Protein AF-A0A257MKB2-F1 (afdb_monomer)

Mean predicted aligned error: 4.72 Å

Solvent-accessible surface area (backbone atoms only — not comparable to full-atom values): 3311 Å² total; per-residue (Å²): 108,69,68,60,52,50,54,53,38,50,77,72,70,49,62,53,48,77,49,79,40,54,75,84,48,58,71,59,57,53,53,46,53,74,71,73,29,57,73,51,84,45,81,61,94,63,27,31,43,34,42,35,59,66,130

Structure (mmCIF, N/CA/C/O backbone):
data_AF-A0A257MKB2-F1
#
_entry.id   AF-A0A257MKB2-F1
#
loop_
_atom_site.group_PDB
_atom_site.id
_atom_site.type_symbol
_atom_site.label_atom_id
_atom_site.label_alt_id
_atom_site.label_comp_id
_atom_site.label_asym_id
_atom_site.label_entity_id
_atom_site.label_seq_id
_atom_site.pdbx_PDB_ins_code
_atom_site.Cartn_x
_atom_site.Cartn_y
_atom_site.Cartn_z
_atom_site.occupancy
_atom_site.B_iso_or_equiv
_atom_site.auth_seq_id
_atom_site.auth_comp_id
_atom_site.auth_asym_id
_atom_site.auth_atom_id
_atom_site.pdbx_PDB_model_num
ATOM 1 N N . MET A 1 1 ? -7.960 -11.389 -0.538 1.00 75.62 1 MET A N 1
ATOM 2 C CA . MET A 1 1 ? -6.839 -11.449 0.430 1.00 75.62 1 MET A CA 1
ATOM 3 C C . MET A 1 1 ? -6.457 -10.079 0.988 1.00 75.62 1 MET A C 1
ATOM 5 O O . MET A 1 1 ? -6.501 -9.921 2.197 1.00 75.62 1 MET A O 1
ATOM 9 N N . LEU A 1 2 ? -6.166 -9.070 0.155 1.00 80.62 2 LEU A N 1
ATOM 10 C CA . LEU A 1 2 ? -5.707 -7.751 0.630 1.00 80.62 2 LEU A CA 1
ATOM 11 C C . LEU A 1 2 ? -6.725 -7.006 1.524 1.00 80.62 2 LEU A C 1
ATOM 13 O O . LEU A 1 2 ? -6.339 -6.358 2.492 1.00 80.62 2 LEU A O 1
ATOM 17 N N . ALA A 1 3 ? -8.028 -7.177 1.277 1.00 83.69 3 ALA A N 1
ATOM 18 C CA . ALA A 1 3 ? -9.084 -6.664 2.159 1.00 83.69 3 ALA A CA 1
ATOM 19 C C . ALA A 1 3 ? -9.040 -7.288 3.568 1.00 83.69 3 ALA A C 1
ATOM 21 O O . ALA A 1 3 ? -9.209 -6.587 4.560 1.00 83.69 3 ALA A O 1
ATOM 22 N N . TYR A 1 4 ? -8.751 -8.590 3.665 1.00 91.06 4 TYR A N 1
ATOM 23 C CA . TYR A 1 4 ? -8.622 -9.274 4.953 1.00 91.06 4 TYR A CA 1
ATOM 24 C C . TYR A 1 4 ? -7.361 -8.826 5.701 1.00 91.06 4 TYR A C 1
ATOM 26 O O . TYR A 1 4 ? -7.411 -8.566 6.899 1.00 91.06 4 TYR A O 1
ATOM 34 N N . LEU A 1 5 ? -6.253 -8.630 4.979 1.00 89.56 5 LEU A N 1
ATOM 35 C CA . LEU A 1 5 ? -5.041 -8.042 5.551 1.00 89.56 5 LEU A CA 1
ATOM 36 C C . LEU A 1 5 ? -5.295 -6.616 6.069 1.00 89.56 5 LEU A C 1
ATOM 38 O O . LEU A 1 5 ? -4.885 -6.288 7.176 1.00 89.56 5 LEU A O 1
ATOM 42 N N . THR A 1 6 ? -6.031 -5.798 5.311 1.00 88.50 6 THR A N 1
ATOM 43 C CA . THR A 1 6 ? -6.440 -4.442 5.724 1.00 88.50 6 THR A CA 1
ATOM 44 C C . THR A 1 6 ? -7.306 -4.483 6.987 1.00 88.50 6 THR A C 1
ATOM 46 O O . THR A 1 6 ? -7.104 -3.692 7.904 1.00 88.50 6 THR A O 1
ATOM 49 N N . PHE A 1 7 ? -8.243 -5.433 7.071 1.00 92.25 7 PHE A N 1
ATOM 50 C CA . PHE A 1 7 ? -9.078 -5.637 8.256 1.00 92.25 7 PHE A CA 1
ATOM 51 C C . PHE A 1 7 ? -8.247 -5.975 9.502 1.00 92.25 7 PHE A C 1
ATOM 53 O O . PHE A 1 7 ? -8.442 -5.363 10.553 1.00 92.25 7 PHE A O 1
ATOM 60 N N . LEU A 1 8 ? -7.299 -6.910 9.390 1.00 95.56 8 LEU A N 1
ATOM 61 C CA . LEU A 1 8 ? -6.407 -7.265 10.497 1.00 95.56 8 LEU A CA 1
ATOM 62 C C . LEU A 1 8 ? -5.510 -6.090 10.901 1.00 95.56 8 LEU A C 1
ATOM 64 O O . LEU A 1 8 ? -5.388 -5.801 12.089 1.00 95.56 8 LEU A O 1
ATOM 68 N N . ALA A 1 9 ? -4.943 -5.382 9.924 1.00 93.38 9 ALA A N 1
ATOM 69 C CA . ALA A 1 9 ? -4.060 -4.246 10.156 1.00 93.38 9 ALA A CA 1
ATOM 70 C C . ALA A 1 9 ? -4.763 -3.113 10.922 1.00 93.38 9 ALA A C 1
ATOM 72 O O . ALA A 1 9 ? -4.239 -2.631 11.925 1.00 93.38 9 ALA A O 1
ATOM 73 N N . LYS A 1 10 ? -5.994 -2.757 10.526 1.00 92.88 10 LYS A N 1
ATOM 74 C CA . LYS A 1 10 ? -6.821 -1.781 11.255 1.00 92.88 10 LYS A CA 1
ATO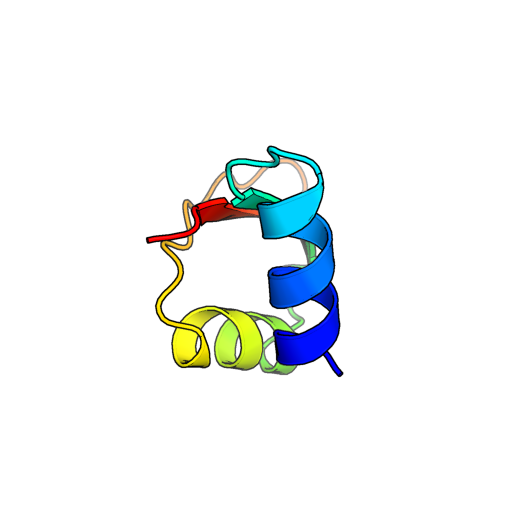M 75 C C . LYS A 1 10 ? -7.064 -2.197 12.706 1.00 92.88 10 LYS A C 1
ATOM 77 O O . LYS A 1 10 ? -6.942 -1.376 13.608 1.00 92.88 10 LYS A O 1
ATOM 82 N N . ARG A 1 11 ? -7.374 -3.477 12.950 1.00 96.25 11 ARG A N 1
ATOM 83 C CA . ARG A 1 11 ? -7.581 -4.004 14.314 1.00 96.25 11 ARG A CA 1
ATOM 84 C C . ARG A 1 11 ? -6.324 -3.954 15.181 1.00 96.25 11 ARG A C 1
ATOM 86 O O . ARG A 1 11 ? -6.449 -3.957 16.399 1.00 96.25 11 ARG A O 1
ATOM 93 N N . GLN A 1 12 ? -5.147 -3.916 14.566 1.00 97.12 12 GLN A N 1
ATOM 94 C CA . GLN A 1 12 ? -3.858 -3.788 15.248 1.00 97.12 12 GLN A CA 1
ATOM 95 C C . GLN A 1 12 ? -3.397 -2.327 15.390 1.00 97.12 12 GLN A C 1
ATOM 97 O O . GLN A 1 12 ? -2.296 -2.086 15.872 1.00 97.12 12 GLN A O 1
ATOM 102 N N . GLY A 1 13 ? -4.217 -1.348 14.989 1.00 95.38 13 GLY A N 1
ATOM 103 C CA . GLY A 1 13 ? -3.886 0.075 15.108 1.00 95.38 13 GLY A CA 1
ATOM 104 C C . GLY A 1 13 ? -2.947 0.601 14.021 1.00 95.38 13 GLY A C 1
ATOM 105 O O . GLY A 1 13 ? -2.424 1.705 14.150 1.00 95.38 13 GLY A O 1
ATOM 106 N N . LEU A 1 14 ? -2.729 -0.158 12.941 1.00 94.69 14 LEU A N 1
ATOM 107 C CA . LEU A 1 14 ? -1.971 0.336 11.794 1.00 94.69 14 LEU A CA 1
ATOM 108 C C . LEU A 1 14 ? -2.773 1.409 11.050 1.00 94.69 14 LEU A C 1
ATOM 110 O O . LEU A 1 14 ? -3.989 1.299 10.898 1.00 94.69 14 LEU A O 1
ATOM 114 N N . LEU A 1 15 ? -2.066 2.425 10.555 1.00 89.88 15 LEU A N 1
ATOM 115 C CA . LEU A 1 15 ? -2.649 3.557 9.824 1.00 89.88 15 LEU A CA 1
ATOM 116 C C . LEU A 1 15 ? -2.628 3.364 8.305 1.00 89.88 15 LEU A C 1
ATOM 118 O O . LEU A 1 15 ? -3.283 4.107 7.579 1.00 89.88 15 LEU A O 1
ATOM 122 N N . GLY A 1 16 ? -1.864 2.393 7.812 1.00 88.81 16 GLY A N 1
ATOM 123 C CA . GLY A 1 16 ? -1.694 2.160 6.389 1.00 88.81 16 GLY A CA 1
ATOM 124 C C . GLY A 1 16 ? -0.633 1.114 6.081 1.00 88.81 16 GLY A C 1
ATOM 125 O O . GLY A 1 16 ? -0.013 0.555 6.986 1.00 88.81 16 GLY A O 1
ATOM 126 N N . PHE A 1 17 ? -0.411 0.882 4.791 1.00 87.50 17 PHE A N 1
ATOM 127 C CA . PHE A 1 17 ? 0.710 0.093 4.289 1.00 87.50 17 PHE A CA 1
ATOM 128 C C . PHE A 1 17 ? 1.714 0.974 3.556 1.00 87.50 17 PHE A C 1
ATOM 130 O O . PHE A 1 17 ? 1.340 1.937 2.889 1.00 87.50 17 PHE A O 1
ATOM 137 N N . THR A 1 18 ? 2.980 0.593 3.622 1.00 87.94 18 THR A N 1
ATOM 138 C CA . THR A 1 18 ? 4.022 1.076 2.719 1.00 87.94 18 THR A CA 1
ATOM 139 C C . THR A 1 18 ? 4.505 -0.090 1.865 1.00 87.94 18 THR A C 1
ATOM 141 O O . THR A 1 18 ? 4.502 -1.238 2.312 1.00 87.94 18 THR A O 1
ATOM 144 N N . ALA A 1 19 ? 4.855 0.179 0.612 1.00 86.75 19 ALA A N 1
ATOM 145 C CA . ALA A 1 19 ? 5.391 -0.830 -0.291 1.00 86.75 19 ALA A CA 1
ATOM 146 C C . ALA A 1 19 ? 6.398 -0.217 -1.259 1.00 86.75 19 ALA A C 1
ATOM 148 O O . ALA A 1 19 ? 6.249 0.929 -1.672 1.00 86.75 19 ALA A O 1
ATOM 149 N N . GLU A 1 20 ? 7.373 -1.019 -1.657 1.00 87.75 20 GLU A N 1
ATOM 150 C CA . GLU A 1 20 ? 8.357 -0.702 -2.683 1.00 87.75 20 GLU A CA 1
ATOM 151 C C . GLU A 1 20 ? 8.112 -1.604 -3.890 1.00 87.75 20 GLU A C 1
ATOM 153 O O . GLU A 1 20 ? 8.045 -2.830 -3.770 1.00 87.75 20 GLU A O 1
ATOM 158 N N . VAL A 1 21 ? 7.894 -0.996 -5.055 1.00 85.88 21 VAL A N 1
ATOM 159 C CA . VAL A 1 21 ? 7.468 -1.706 -6.263 1.00 85.88 21 VAL A CA 1
ATOM 160 C C . VAL A 1 21 ? 8.296 -1.256 -7.456 1.00 85.88 21 VAL A C 1
ATOM 162 O O . VAL A 1 21 ? 8.361 -0.070 -7.763 1.00 85.88 21 VAL A O 1
ATOM 165 N N . LEU A 1 22 ? 8.886 -2.207 -8.179 1.00 89.62 22 LEU A N 1
ATOM 166 C CA . LEU A 1 22 ? 9.625 -1.929 -9.414 1.00 89.62 22 LEU A CA 1
ATOM 167 C C . LEU A 1 22 ? 8.759 -1.181 -10.437 1.00 89.62 22 LEU A C 1
ATOM 169 O O . LEU A 1 22 ? 7.603 -1.547 -10.668 1.00 89.62 22 LEU A O 1
ATOM 173 N N . VAL A 1 23 ? 9.354 -0.197 -11.118 1.00 84.00 23 VAL A N 1
ATOM 174 C CA . VAL A 1 23 ? 8.706 0.671 -12.126 1.00 84.00 23 VAL A CA 1
ATOM 175 C C . VAL A 1 23 ? 7.919 -0.104 -13.195 1.00 84.00 23 VAL A C 1
ATOM 177 O O . VAL A 1 23 ? 6.897 0.379 -13.672 1.00 84.00 23 VAL A O 1
ATOM 180 N N . GLY A 1 24 ? 8.342 -1.322 -13.546 1.00 86.62 24 GLY A N 1
ATOM 181 C CA . GLY A 1 24 ? 7.686 -2.153 -14.564 1.00 86.62 24 GLY A CA 1
ATOM 182 C C . GLY A 1 24 ? 6.462 -2.952 -14.094 1.00 86.62 24 GLY A C 1
ATOM 183 O O . GLY A 1 24 ? 5.798 -3.585 -14.915 1.00 86.62 24 GLY A O 1
ATOM 184 N N . ASN A 1 25 ? 6.140 -2.966 -12.799 1.00 89.50 25 ASN A N 1
ATOM 185 C CA . ASN A 1 25 ? 5.087 -3.830 -12.258 1.00 89.50 25 ASN A CA 1
ATOM 186 C C . ASN A 1 25 ? 3.694 -3.173 -12.303 1.00 89.50 25 ASN A C 1
ATOM 188 O O . ASN A 1 25 ? 3.043 -2.936 -11.282 1.00 89.50 25 ASN A O 1
ATOM 192 N N . GLU A 1 26 ? 3.208 -2.910 -13.519 1.00 87.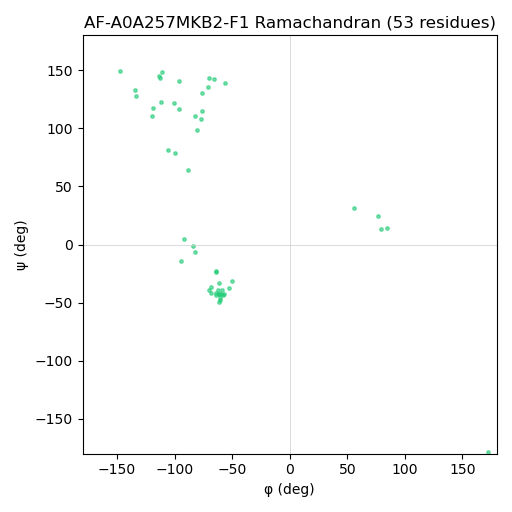25 26 GLU A N 1
ATOM 193 C CA . GLU A 1 26 ? 1.882 -2.323 -13.764 1.00 87.25 26 GLU A CA 1
ATOM 194 C C . GLU A 1 26 ? 0.714 -3.062 -13.068 1.00 87.25 26 GLU A C 1
ATOM 196 O O . GLU A 1 26 ? -0.203 -2.396 -12.573 1.00 87.25 26 GLU A O 1
ATOM 201 N N . PRO A 1 27 ? 0.704 -4.411 -12.953 1.00 90.44 27 PRO A N 1
ATOM 202 C CA . PRO A 1 27 ? -0.325 -5.118 -12.190 1.00 90.44 27 PRO A CA 1
ATOM 203 C C . PRO A 1 27 ? -0.430 -4.671 -10.728 1.00 90.44 27 PRO A C 1
ATOM 205 O O . PRO A 1 27 ? -1.543 -4.470 -10.234 1.00 90.44 27 PRO A O 1
ATOM 208 N N . VAL A 1 28 ? 0.704 -4.465 -10.053 1.00 87.19 28 VAL A N 1
ATOM 209 C CA . VAL A 1 28 ? 0.728 -4.004 -8.660 1.00 87.19 28 VAL A CA 1
ATOM 210 C C . VAL A 1 28 ? 0.240 -2.558 -8.559 1.00 87.19 28 VAL A C 1
ATOM 212 O O . VAL A 1 28 ? -0.611 -2.265 -7.717 1.00 87.19 28 VAL A O 1
ATOM 215 N N . PHE A 1 29 ? 0.639 -1.669 -9.473 1.00 84.44 29 PHE A N 1
ATOM 216 C CA . PHE A 1 29 ? 0.123 -0.292 -9.491 1.00 84.44 29 PHE A CA 1
ATOM 217 C C . PHE A 1 29 ? -1.399 -0.225 -9.656 1.00 84.44 29 PHE A C 1
ATOM 219 O O . PHE A 1 29 ? -2.061 0.601 -9.022 1.00 84.44 29 PHE A O 1
ATOM 226 N N . ARG A 1 30 ? -1.983 -1.094 -10.490 1.00 86.75 30 ARG A N 1
ATOM 227 C CA . ARG A 1 30 ? -3.445 -1.181 -10.648 1.00 86.75 30 ARG A CA 1
ATOM 228 C C . ARG A 1 30 ? -4.136 -1.720 -9.396 1.00 86.75 30 ARG A C 1
ATOM 230 O O . ARG A 1 30 ? -5.227 -1.252 -9.073 1.00 86.75 30 ARG A O 1
ATOM 237 N N . LEU A 1 31 ? -3.523 -2.677 -8.697 1.00 84.75 31 LEU A N 1
ATOM 238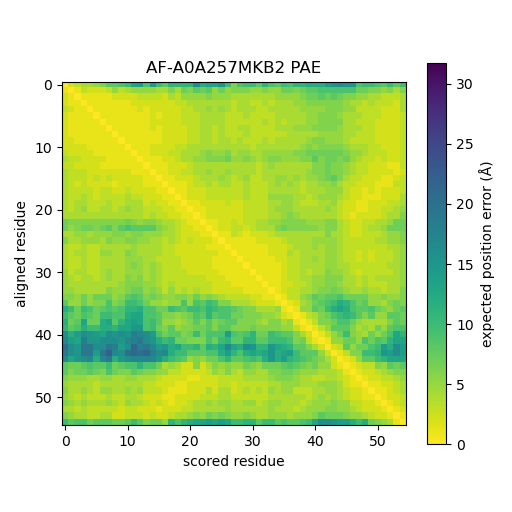 C CA . LEU A 1 31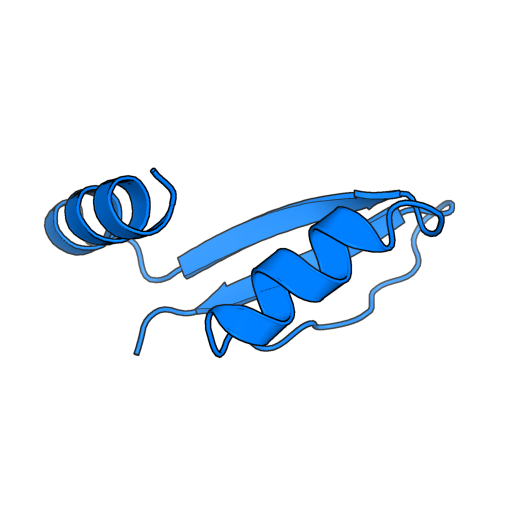 ? -4.052 -3.230 -7.448 1.00 84.75 31 LEU A CA 1
ATOM 239 C C . LEU A 1 31 ? -4.179 -2.149 -6.366 1.00 84.75 31 LEU A C 1
ATOM 241 O O . LEU A 1 31 ? -5.254 -1.992 -5.792 1.00 84.75 31 LEU A O 1
ATOM 245 N N . PHE A 1 32 ? -3.122 -1.368 -6.138 1.00 79.00 32 PHE A N 1
ATOM 246 C CA . PHE A 1 32 ? -3.143 -0.279 -5.156 1.00 79.00 32 PHE A CA 1
ATOM 247 C C . PHE A 1 32 ? -4.138 0.829 -5.529 1.00 79.00 32 PHE A C 1
ATOM 249 O O . PHE A 1 32 ? -4.898 1.272 -4.670 1.00 79.00 32 PHE A O 1
ATOM 256 N N . ARG A 1 33 ? -4.219 1.214 -6.814 1.00 79.94 33 ARG A N 1
ATOM 257 C CA . ARG A 1 33 ? -5.207 2.203 -7.288 1.00 79.94 33 ARG A CA 1
ATOM 258 C C . ARG A 1 33 ? -6.652 1.758 -7.038 1.00 79.94 33 ARG A C 1
ATOM 260 O O . ARG A 1 33 ? -7.463 2.556 -6.580 1.00 79.94 33 ARG A O 1
ATOM 267 N N . LYS A 1 34 ? -6.978 0.482 -7.280 1.00 82.06 34 LYS A N 1
ATOM 268 C CA . LYS A 1 34 ? -8.327 -0.068 -7.030 1.00 82.06 34 LYS A CA 1
ATOM 269 C C . LYS A 1 34 ? -8.736 -0.061 -5.556 1.00 82.06 34 LYS A C 1
ATOM 271 O O . LYS A 1 34 ? -9.926 -0.076 -5.269 1.00 82.06 34 LYS A O 1
ATOM 276 N N . MET A 1 35 ? -7.777 -0.054 -4.637 1.00 74.31 35 MET A N 1
ATOM 277 C CA . MET A 1 35 ? -8.046 -0.043 -3.199 1.00 74.31 35 MET A CA 1
ATOM 278 C C . MET A 1 35 ? -8.305 1.376 -2.651 1.00 74.31 35 MET A C 1
ATOM 280 O O . MET A 1 35 ? -8.586 1.516 -1.465 1.00 74.31 35 MET A O 1
ATOM 284 N N . GLY A 1 36 ? -8.234 2.421 -3.491 1.00 70.69 36 GLY A N 1
ATOM 285 C CA . GLY A 1 36 ? -8.457 3.813 -3.077 1.00 70.69 36 GLY A CA 1
ATOM 286 C C . GLY A 1 36 ? -7.280 4.430 -2.316 1.00 70.69 36 GLY A C 1
ATOM 287 O O . GLY A 1 36 ? -7.482 5.341 -1.516 1.00 70.69 36 GLY A O 1
ATOM 288 N N . PHE A 1 37 ? -6.070 3.911 -2.538 1.00 74.31 37 PHE A N 1
ATOM 289 C CA . PHE A 1 37 ? -4.847 4.335 -1.862 1.00 74.31 37 PHE A CA 1
ATOM 290 C C . PHE A 1 37 ? -4.043 5.355 -2.678 1.00 74.31 37 PHE A C 1
ATOM 292 O O . PHE A 1 37 ? -3.908 5.212 -3.896 1.00 74.31 37 PHE A O 1
ATOM 299 N N . ASP A 1 38 ? -3.468 6.346 -1.991 1.00 66.38 38 ASP A N 1
ATOM 300 C CA . ASP A 1 38 ? -2.663 7.408 -2.600 1.00 66.38 38 ASP A CA 1
ATOM 301 C C . ASP A 1 38 ? -1.251 6.927 -2.960 1.00 66.38 38 ASP A C 1
ATOM 303 O O . ASP A 1 38 ? -0.374 6.724 -2.127 1.00 66.38 38 ASP A O 1
ATOM 307 N N . VAL A 1 39 ? -0.984 6.766 -4.251 1.00 68.94 39 VAL A N 1
ATOM 308 C CA . VAL A 1 39 ? 0.347 6.369 -4.722 1.00 68.94 39 VAL A CA 1
ATOM 309 C C . VAL A 1 39 ? 1.273 7.588 -4.764 1.00 68.94 39 VAL A C 1
ATOM 311 O O . VAL A 1 39 ? 1.264 8.348 -5.731 1.00 68.94 39 VAL A O 1
ATOM 314 N N . SER A 1 40 ? 2.102 7.771 -3.736 1.00 66.81 40 SER A N 1
ATOM 315 C CA . SER A 1 40 ? 3.147 8.803 -3.714 1.00 66.81 40 SER A CA 1
ATOM 316 C C . SER A 1 40 ? 4.403 8.337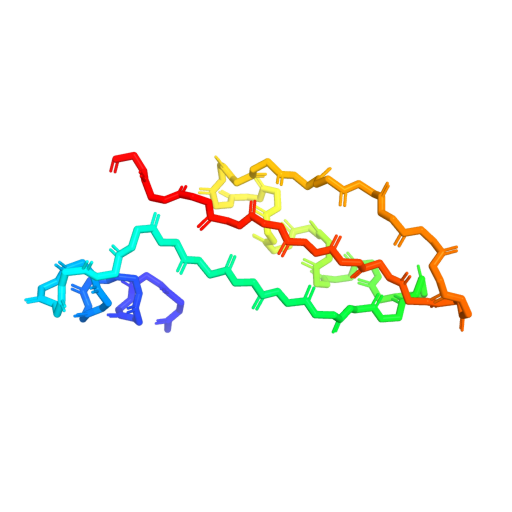 -4.454 1.00 66.81 40 SER A C 1
ATOM 318 O O . SER A 1 40 ? 5.112 7.479 -3.952 1.00 66.81 40 SER A O 1
ATOM 320 N N . ARG A 1 41 ? 4.733 8.906 -5.619 1.00 67.00 41 ARG A N 1
ATOM 321 C CA . ARG A 1 41 ? 5.946 8.518 -6.362 1.00 67.00 41 ARG A CA 1
ATOM 322 C C . ARG A 1 41 ? 7.211 9.109 -5.729 1.00 67.00 41 ARG A C 1
ATOM 324 O O . ARG A 1 41 ? 7.424 10.314 -5.812 1.00 67.00 41 ARG A O 1
ATOM 331 N N . ARG A 1 42 ? 8.088 8.254 -5.204 1.00 66.50 42 ARG A N 1
ATOM 332 C CA . ARG A 1 42 ? 9.507 8.554 -4.958 1.00 66.50 42 ARG A CA 1
ATOM 333 C C . ARG A 1 42 ? 10.315 7.579 -5.807 1.00 66.50 42 ARG A C 1
ATOM 335 O O . ARG A 1 42 ? 10.123 6.380 -5.664 1.00 66.50 42 ARG A O 1
ATOM 342 N N . ASN A 1 43 ? 11.089 8.100 -6.759 1.00 61.47 43 ASN A N 1
ATOM 343 C CA . ASN A 1 43 ? 11.857 7.295 -7.709 1.00 61.47 43 ASN A CA 1
ATOM 344 C C . ASN A 1 43 ? 13.307 7.241 -7.227 1.00 61.47 43 ASN A C 1
ATOM 346 O O . ASN A 1 43 ? 14.152 8.006 -7.689 1.00 61.47 43 ASN A O 1
ATOM 350 N N . GLU A 1 44 ? 13.551 6.392 -6.239 1.00 63.00 44 GLU A N 1
ATOM 351 C CA . GLU A 1 44 ? 14.899 6.024 -5.819 1.00 63.00 44 GLU A CA 1
ATOM 352 C C . GLU A 1 44 ? 15.222 4.706 -6.545 1.00 63.00 44 GLU A C 1
ATOM 354 O O . GLU A 1 44 ? 14.497 3.721 -6.435 1.00 63.00 44 GLU A O 1
ATOM 359 N N . GLU A 1 45 ? 16.233 4.738 -7.418 1.00 78.38 45 GLU A N 1
ATOM 360 C CA . GLU A 1 45 ? 16.838 3.550 -8.051 1.00 78.38 45 GLU A CA 1
ATOM 361 C C . GLU A 1 45 ? 15.893 2.600 -8.828 1.00 78.38 45 GLU A C 1
ATOM 363 O O . GLU A 1 45 ? 16.138 1.401 -8.937 1.00 78.38 45 GLU A O 1
ATOM 368 N N . GLY A 1 46 ? 14.8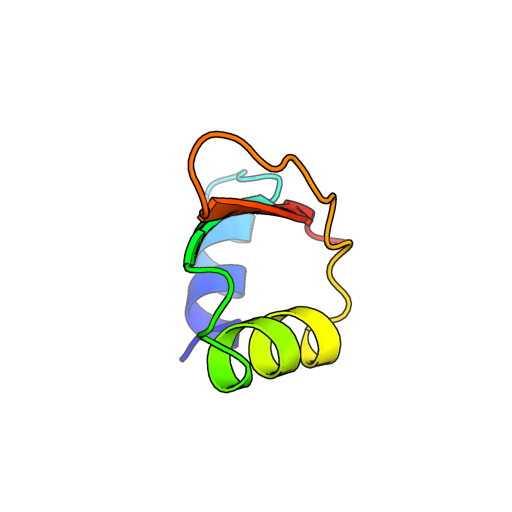22 3.119 -9.442 1.00 81.06 46 GLY A N 1
ATOM 369 C CA . GLY A 1 46 ? 13.924 2.311 -10.287 1.00 81.06 46 GLY A CA 1
ATOM 370 C C . GLY A 1 46 ? 12.833 1.560 -9.515 1.00 81.06 46 GLY A C 1
ATOM 371 O O . GLY A 1 46 ? 12.155 0.679 -10.065 1.00 81.06 46 GLY A O 1
ATOM 372 N N . VAL A 1 47 ? 12.628 1.944 -8.259 1.00 81.31 47 VAL A N 1
ATOM 373 C CA . VAL A 1 47 ? 11.532 1.504 -7.403 1.00 81.31 47 VAL A CA 1
ATOM 374 C C . VAL A 1 47 ? 10.614 2.695 -7.127 1.00 81.31 47 VAL A C 1
ATOM 376 O O . VAL A 1 47 ? 11.059 3.831 -6.985 1.00 81.31 47 VAL A O 1
ATOM 379 N N . TYR A 1 48 ? 9.312 2.435 -7.056 1.00 82.69 48 TYR A N 1
ATOM 380 C CA . TYR A 1 48 ? 8.332 3.363 -6.514 1.00 82.69 48 TYR A CA 1
ATOM 381 C C . TYR A 1 48 ? 7.981 2.965 -5.087 1.00 82.69 48 TYR A C 1
ATOM 383 O O . TYR A 1 48 ? 7.453 1.875 -4.855 1.00 82.69 48 TYR A O 1
ATOM 391 N N . GLU A 1 49 ? 8.200 3.884 -4.153 1.00 83.75 49 GLU A N 1
ATOM 392 C CA . GLU A 1 49 ? 7.525 3.836 -2.857 1.00 83.75 49 GLU A CA 1
ATOM 393 C C . GLU A 1 49 ? 6.013 4.059 -3.069 1.00 83.75 49 GLU A C 1
ATOM 395 O O . GLU A 1 49 ? 5.595 4.834 -3.927 1.00 83.75 49 GLU A O 1
ATOM 400 N N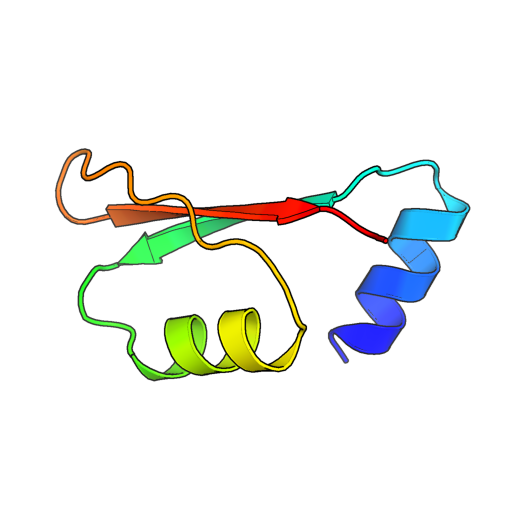 . MET A 1 50 ? 5.166 3.368 -2.313 1.00 82.19 50 MET A N 1
ATOM 401 C CA . MET A 1 50 ? 3.711 3.497 -2.354 1.00 82.19 50 MET A CA 1
ATOM 402 C C . MET A 1 50 ? 3.175 3.564 -0.926 1.00 82.19 50 MET A C 1
ATOM 404 O O . MET A 1 50 ? 3.547 2.734 -0.097 1.00 82.19 50 MET A O 1
ATOM 408 N N . LYS A 1 51 ? 2.279 4.519 -0.637 1.00 83.88 51 LYS A N 1
ATOM 409 C CA . LYS A 1 51 ? 1.704 4.725 0.703 1.00 83.88 51 LYS A CA 1
ATOM 410 C C . LYS A 1 51 ? 0.189 4.560 0.689 1.00 83.88 51 LYS A C 1
ATOM 412 O O . LYS A 1 51 ? -0.556 5.371 0.168 1.00 83.88 51 LYS A O 1
ATOM 417 N N . ALA A 1 52 ? -0.287 3.495 1.304 1.00 82.19 52 ALA A N 1
ATOM 418 C CA . ALA A 1 52 ? -1.687 3.123 1.346 1.00 82.19 52 ALA A CA 1
ATOM 419 C C . ALA A 1 52 ? -2.284 3.412 2.719 1.00 82.19 52 ALA A C 1
ATOM 421 O O . ALA A 1 52 ? -2.396 2.512 3.548 1.00 82.19 52 ALA A O 1
ATOM 422 N N . MET A 1 53 ? -2.659 4.666 2.962 1.00 85.19 53 MET A N 1
ATOM 423 C CA . MET A 1 53 ? -3.304 5.058 4.215 1.00 85.19 53 MET A CA 1
ATOM 424 C C . MET A 1 53 ? -4.730 4.508 4.287 1.00 85.19 53 MET A C 1
ATOM 426 O O . MET A 1 53 ? -5.493 4.572 3.321 1.00 85.19 53 MET A O 1
ATOM 430 N N . PHE A 1 54 ? -5.098 3.955 5.436 1.00 84.06 54 PHE A N 1
ATOM 431 C CA . PHE A 1 54 ? -6.452 3.492 5.687 1.00 84.06 54 PHE A CA 1
ATOM 432 C C . PHE A 1 54 ? -7.367 4.692 5.952 1.00 84.06 54 PHE A C 1
ATOM 434 O O . PHE A 1 54 ? -7.044 5.540 6.778 1.00 84.06 54 PHE A O 1
ATOM 441 N N . ARG A 1 55 ? -8.512 4.747 5.264 1.00 70.25 55 ARG A N 1
ATOM 442 C CA . ARG A 1 55 ? -9.632 5.635 5.617 1.00 70.25 55 ARG A CA 1
ATOM 443 C C . ARG A 1 55 ? -10.514 5.008 6.685 1.00 70.25 55 ARG A C 1
ATOM 445 O O . ARG A 1 55 ? -10.660 3.759 6.652 1.00 70.25 55 ARG A O 1
#

Nearest PDB structures (foldseek):
  4u5y-assembly1_A  TM=9.004E-01  e=5.301E-02  Streptomyces lividans TK24
  4nxy-assembly1_A  TM=8.846E-01  e=1.603E-01  Streptomyces lividans TK24
  3eo4-assembly2_C  TM=8.724E-01  e=1.949E-01  Methanocaldococcus jannaschii
  5j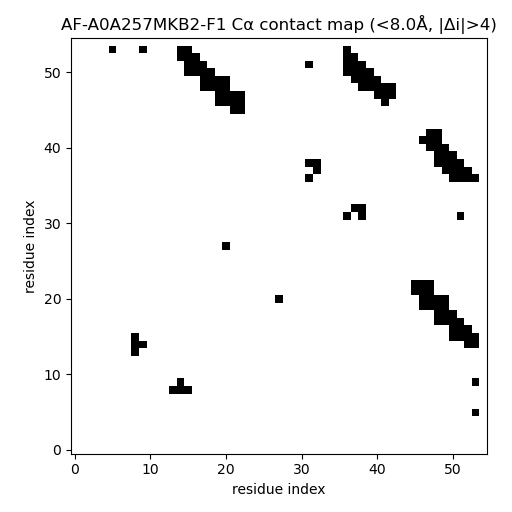42-assembly1_A  TM=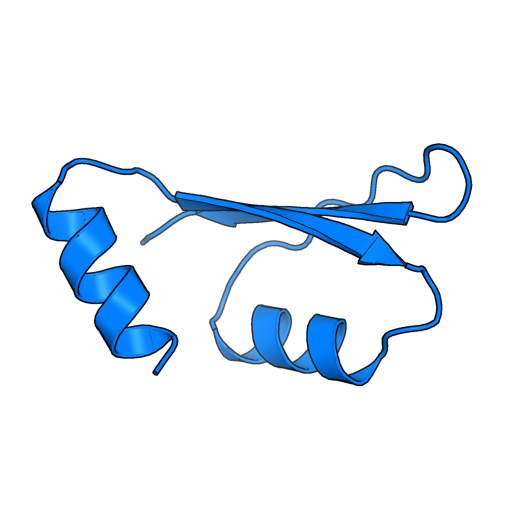4.792E-01  e=3.893E+00  Mus musculus
  5j3s-assembly1_A  TM=4.740E-01  e=6.553E+00  Homo sapiens

Secondary structure (DSSP, 8-state):
-HHHHHHHHHHTT--EEEEEEETT-HHHHHHHHHTT------EETTEEEEEEE--

Foldseek 3Di:
DVVVVVVVCVVVVHFWDKDKAAQPCVVVVVVLVVVVADQDADDDPRIGIGTGGDD

Sequence (55 aa):
MLAYLTFLAKRQGLLGFTAEVLVGNEPVFRLFRKMGFDVSRRNEEGVYEMKAMFR

Radius of gyration: 11.6 Å; Cα contacts (8 Å, |Δi|>4): 65; chains: 1; bounding box: 26×20×30 Å

pLDDT: mean 83.04, std 8.89, range [61.47, 97.12]